Protein AF-A0A4Y9RH31-F1 (afdb_monomer)

pLDDT: mean 70.29, std 10.69, range [41.62, 87.44]

Solvent-accessible surface area (backbone atoms only — not comparable to full-atom values): 8993 Å² total; per-residue (Å²): 132,53,100,60,92,60,85,62,58,68,68,60,25,50,52,32,31,53,49,33,51,53,51,47,54,48,23,63,71,67,31,68,65,70,64,41,74,43,93,61,40,45,60,52,51,55,47,47,32,60,45,48,43,57,54,57,65,60,76,63,92,62,97,68,75,52,69,66,56,43,55,54,49,48,51,42,25,70,74,58,35,45,35,46,22,31,48,39,39,37,50,18,50,50,52,39,35,66,77,57,75,39,67,71,65,46,46,20,50,49,36,35,56,62,13,47,50,36,26,51,41,30,49,53,46,50,57,48,37,75,73,74,52,81,97,48,69,68,60,54,54,52,51,31,40,51,51,27,49,52,52,44,51,50,52,52,50,51,52,52,53,60,62,72,74,111

Secondary structure (DSSP, 8-state):
--S-SSPPPHHHHHHHHHHHHHHHHHHHHHS-TTG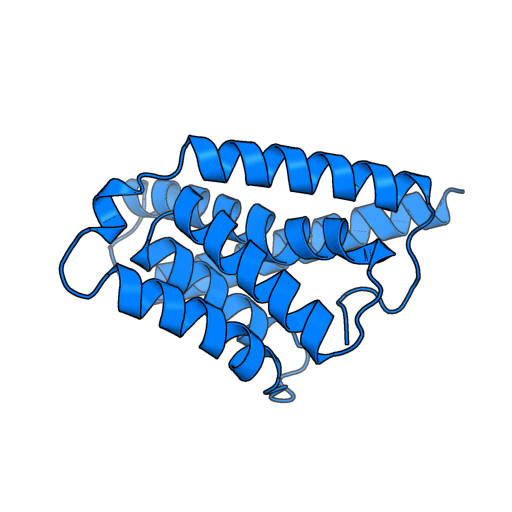GGSTTHHHHHHHHHHHHHHHTT-----SSSHHHHHHHHHHHHHHHHHHHHHHHHHHHHHHHHHHTT--GGGHHHHHIIIIIHHHHHHHHHHHHHHHHS---HHHHHHHHHHHHHHHHHHHHHHHHHHHH--

Mean predicted aligned error: 10.51 Å

Structure (mmCIF, N/CA/C/O backbone):
data_AF-A0A4Y9RH31-F1
#
_entry.id   AF-A0A4Y9RH31-F1
#
loop_
_atom_site.group_PDB
_atom_site.id
_atom_site.type_symbol
_atom_site.label_atom_id
_atom_site.label_alt_id
_atom_site.label_comp_id
_atom_site.label_asym_id
_atom_site.label_entity_id
_atom_site.label_seq_id
_atom_site.pdbx_PDB_ins_code
_atom_site.Cartn_x
_atom_site.Cartn_y
_atom_site.Cartn_z
_atom_site.occupancy
_atom_site.B_iso_or_equiv
_atom_site.auth_seq_id
_atom_site.auth_comp_id
_atom_site.auth_asym_id
_atom_site.auth_atom_id
_atom_site.pdbx_PDB_model_num
ATOM 1 N N . MET A 1 1 ? 16.217 1.993 -4.367 1.00 41.62 1 MET A N 1
ATOM 2 C CA . MET A 1 1 ? 16.175 0.515 -4.376 1.00 41.62 1 MET A CA 1
ATOM 3 C C . MET A 1 1 ? 14.713 0.084 -4.448 1.00 41.62 1 MET A C 1
ATOM 5 O O . MET A 1 1 ? 14.068 -0.039 -3.417 1.00 41.62 1 MET A O 1
ATOM 9 N N . GLY A 1 2 ? 14.145 -0.010 -5.656 1.00 47.25 2 GLY A N 1
ATOM 10 C CA . GLY A 1 2 ? 12.829 -0.629 -5.857 1.00 47.25 2 GLY A CA 1
ATOM 11 C C . GLY A 1 2 ? 12.998 -2.145 -5.889 1.00 47.25 2 GLY A C 1
ATOM 12 O O . GLY A 1 2 ? 14.041 -2.617 -6.333 1.00 47.25 2 GLY A O 1
ATOM 13 N N . ILE A 1 3 ? 12.004 -2.899 -5.420 1.00 50.31 3 ILE A N 1
ATOM 14 C CA . ILE A 1 3 ? 12.064 -4.369 -5.274 1.00 50.31 3 ILE A CA 1
ATOM 15 C C . ILE A 1 3 ? 12.457 -5.068 -6.597 1.00 50.31 3 ILE A C 1
ATOM 17 O O . ILE A 1 3 ? 13.043 -6.147 -6.583 1.00 50.31 3 ILE A O 1
ATOM 21 N N . PHE A 1 4 ? 12.237 -4.408 -7.740 1.00 48.28 4 PHE A N 1
ATOM 22 C CA . PHE A 1 4 ? 12.773 -4.795 -9.042 1.00 48.28 4 PHE A CA 1
ATOM 23 C C . PHE A 1 4 ? 13.846 -3.805 -9.517 1.00 48.28 4 PHE A C 1
ATOM 25 O O . PHE A 1 4 ? 13.539 -2.657 -9.840 1.00 48.28 4 PHE A O 1
ATOM 32 N N . ALA A 1 5 ? 15.094 -4.271 -9.608 1.00 50.28 5 ALA A N 1
ATOM 33 C CA . ALA A 1 5 ? 16.187 -3.576 -10.299 1.00 50.28 5 ALA A CA 1
ATOM 34 C C . ALA A 1 5 ? 16.119 -3.724 -11.837 1.00 50.28 5 ALA A C 1
ATOM 36 O O . ALA A 1 5 ? 16.934 -3.146 -12.547 1.00 50.28 5 ALA A O 1
ATOM 37 N N . TYR A 1 6 ? 15.152 -4.499 -12.340 1.00 52.16 6 TYR A N 1
ATOM 38 C CA . TYR A 1 6 ? 14.885 -4.708 -13.760 1.00 52.16 6 TYR A CA 1
ATOM 39 C C . TYR A 1 6 ? 13.617 -3.958 -14.179 1.00 52.16 6 TYR A C 1
ATOM 41 O O . TYR A 1 6 ? 12.603 -3.991 -13.474 1.00 52.16 6 TYR A O 1
ATOM 49 N N . GLU A 1 7 ? 13.667 -3.287 -15.328 1.00 57.38 7 GLU A N 1
ATOM 50 C CA . GLU A 1 7 ? 12.481 -2.719 -15.965 1.00 57.38 7 GLU A CA 1
ATOM 51 C C . GLU A 1 7 ? 11.563 -3.866 -16.395 1.00 57.38 7 GLU A C 1
ATOM 53 O O . GLU A 1 7 ? 11.956 -4.736 -17.174 1.00 57.38 7 GLU A O 1
ATOM 58 N N . LEU A 1 8 ? 10.351 -3.908 -15.836 1.00 60.97 8 LEU A N 1
ATOM 59 C CA . LEU A 1 8 ? 9.357 -4.889 -16.251 1.00 60.97 8 LEU A CA 1
ATOM 60 C C . LEU A 1 8 ? 9.007 -4.665 -17.729 1.00 60.97 8 LEU A C 1
ATOM 62 O O . LEU A 1 8 ? 8.908 -3.515 -18.170 1.00 60.97 8 LEU A O 1
ATOM 66 N N . PRO A 1 9 ? 8.759 -5.736 -18.500 1.00 67.00 9 PRO A N 1
ATOM 67 C CA . PRO A 1 9 ? 8.328 -5.587 -19.877 1.00 67.00 9 PRO A CA 1
ATOM 68 C C . PRO A 1 9 ? 7.006 -4.808 -19.930 1.00 67.00 9 PRO A C 1
ATOM 70 O O . PRO A 1 9 ? 6.136 -4.954 -19.067 1.00 67.00 9 PRO A O 1
ATOM 73 N N . ILE A 1 10 ? 6.849 -3.962 -20.952 1.00 66.19 10 ILE A N 1
ATOM 74 C CA . ILE A 1 10 ? 5.845 -2.883 -20.970 1.00 66.19 10 ILE A CA 1
ATOM 75 C C . ILE A 1 10 ? 4.400 -3.377 -20.778 1.00 66.19 10 ILE A C 1
ATOM 77 O O . ILE A 1 10 ? 3.573 -2.691 -20.184 1.00 66.19 10 ILE A O 1
ATOM 81 N N . HIS A 1 11 ? 4.100 -4.600 -21.219 1.00 69.56 11 HIS A N 1
ATOM 82 C CA . HIS A 1 11 ? 2.793 -5.235 -21.049 1.00 69.56 11 HIS A CA 1
ATOM 83 C C . HIS A 1 11 ? 2.518 -5.629 -19.589 1.00 69.56 11 HIS A C 1
ATOM 85 O O . HIS A 1 11 ? 1.402 -5.449 -19.102 1.00 69.56 11 HIS A O 1
ATOM 91 N N . ALA A 1 12 ? 3.531 -6.116 -18.867 1.00 67.56 12 ALA A N 1
ATOM 92 C CA . ALA A 1 12 ? 3.424 -6.464 -17.454 1.00 67.56 12 ALA A CA 1
ATOM 93 C C . ALA A 1 12 ? 3.349 -5.203 -16.581 1.00 67.56 12 ALA A C 1
ATOM 95 O O . ALA A 1 12 ? 2.568 -5.153 -15.628 1.00 67.56 12 ALA A O 1
ATOM 96 N N . ALA A 1 13 ? 4.097 -4.159 -16.945 1.00 68.62 13 ALA A N 1
ATOM 97 C CA . ALA A 1 13 ? 4.005 -2.844 -16.316 1.00 68.62 13 ALA A CA 1
ATOM 98 C C . ALA A 1 13 ? 2.608 -2.218 -16.484 1.00 68.62 13 ALA A C 1
ATOM 100 O O . ALA A 1 13 ? 2.003 -1.777 -15.508 1.00 68.62 13 ALA A O 1
ATOM 101 N N . LEU A 1 14 ? 2.041 -2.249 -17.697 1.00 73.69 14 LEU A N 1
ATOM 102 C CA . LEU A 1 14 ? 0.686 -1.747 -17.952 1.00 73.69 14 LEU A CA 1
ATOM 103 C C . LEU A 1 14 ? -0.384 -2.575 -17.233 1.00 73.69 14 LEU A C 1
ATOM 105 O O . LEU A 1 14 ? -1.297 -2.002 -16.639 1.00 73.69 14 LEU A O 1
ATOM 109 N N . GLY A 1 15 ? -0.264 -3.906 -17.243 1.00 77.62 15 GLY A N 1
ATOM 110 C CA . GLY A 1 15 ? -1.205 -4.795 -16.561 1.00 77.62 15 GLY A CA 1
ATOM 111 C C . GLY A 1 15 ? -1.214 -4.585 -15.047 1.00 77.62 15 GLY A C 1
ATOM 112 O O . GLY A 1 15 ? -2.276 -4.407 -14.449 1.00 77.62 15 GLY A O 1
ATOM 113 N N . THR A 1 16 ? -0.032 -4.535 -14.424 1.00 74.81 16 THR A N 1
ATOM 114 C CA . THR A 1 16 ? 0.093 -4.265 -12.983 1.00 74.81 16 THR A CA 1
ATOM 115 C C . THR A 1 16 ? -0.307 -2.836 -12.628 1.00 74.81 16 THR A C 1
ATOM 117 O O . THR A 1 16 ? -0.949 -2.639 -11.602 1.00 74.81 16 THR A O 1
ATOM 120 N N . GLY A 1 17 ? -0.009 -1.850 -13.477 1.00 76.69 17 GLY A N 1
ATOM 121 C CA . GLY A 1 17 ? -0.438 -0.462 -13.301 1.00 76.69 17 GLY A CA 1
ATOM 122 C C . GLY A 1 17 ? -1.957 -0.305 -13.328 1.00 76.69 17 GLY A C 1
ATOM 123 O O . GLY A 1 17 ? -2.528 0.277 -12.408 1.00 76.69 17 GLY A O 1
ATOM 124 N N . LEU A 1 18 ? -2.633 -0.880 -14.329 1.00 80.75 18 LEU A N 1
ATOM 125 C CA . LEU A 1 18 ? -4.097 -0.867 -14.421 1.00 80.75 18 LEU A CA 1
ATOM 126 C C . LEU A 1 18 ? -4.748 -1.565 -13.226 1.00 80.75 18 LEU A 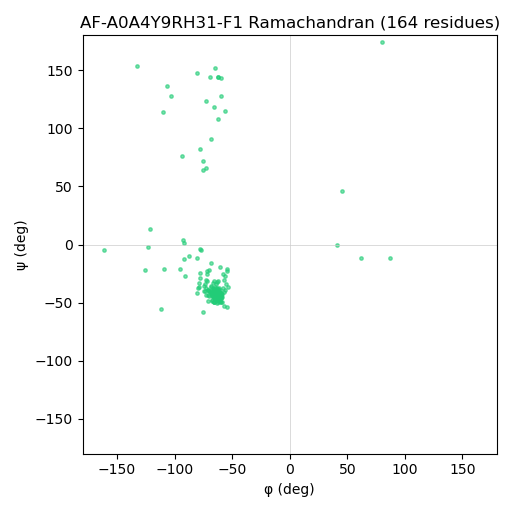C 1
ATOM 128 O O . LEU A 1 18 ? -5.685 -1.021 -12.641 1.00 80.75 18 LEU A O 1
ATOM 132 N N . LEU A 1 19 ? -4.234 -2.733 -12.828 1.00 81.38 19 LEU A N 1
ATOM 133 C CA . LEU A 1 19 ? -4.710 -3.445 -11.642 1.00 81.38 19 LEU A CA 1
ATOM 134 C C . LEU A 1 19 ? -4.495 -2.630 -10.364 1.00 81.38 19 LEU A C 1
ATOM 136 O O . LEU A 1 19 ? -5.423 -2.497 -9.570 1.00 81.38 19 LEU A O 1
ATOM 140 N N . ALA A 1 20 ? -3.310 -2.047 -10.179 1.00 79.06 20 ALA A N 1
ATOM 141 C CA . ALA A 1 20 ? -2.997 -1.218 -9.021 1.00 79.06 20 ALA A CA 1
ATOM 142 C C . ALA A 1 20 ? -3.930 -0.007 -8.933 1.00 79.06 20 ALA A C 1
ATOM 144 O O . ALA A 1 20 ? -4.494 0.246 -7.872 1.00 79.06 20 ALA A O 1
ATOM 145 N N . VAL A 1 21 ? -4.151 0.702 -10.045 1.00 81.19 21 VAL A N 1
ATOM 146 C CA . VAL A 1 21 ? -5.069 1.848 -10.101 1.00 81.19 21 VAL A CA 1
ATOM 147 C C . VAL A 1 21 ? -6.502 1.406 -9.828 1.00 81.19 21 VAL A C 1
ATOM 149 O O . VAL A 1 21 ? -7.189 2.040 -9.035 1.00 81.19 21 VAL A O 1
ATOM 152 N N . MET A 1 22 ? -6.962 0.307 -10.428 1.00 84.94 22 MET A N 1
ATOM 153 C CA . MET A 1 22 ? -8.316 -0.201 -10.207 1.00 84.94 22 MET A CA 1
ATOM 154 C C . MET A 1 22 ? -8.550 -0.569 -8.736 1.00 84.94 22 MET A C 1
ATOM 156 O O . MET A 1 22 ? -9.590 -0.222 -8.171 1.00 84.94 22 MET A O 1
ATOM 160 N N . LEU A 1 23 ? -7.579 -1.230 -8.102 1.00 81.31 23 LEU A N 1
ATOM 161 C CA . LEU A 1 23 ? -7.646 -1.619 -6.695 1.00 81.31 23 LEU A CA 1
ATOM 162 C C . LEU A 1 23 ? -7.515 -0.417 -5.760 1.00 81.31 23 LEU A C 1
ATOM 164 O O . LEU A 1 23 ? -8.274 -0.331 -4.801 1.00 81.31 23 LEU A O 1
ATOM 168 N N . LEU A 1 24 ? -6.652 0.551 -6.073 1.00 79.94 24 LEU A N 1
ATOM 169 C CA . LEU A 1 24 ? -6.571 1.813 -5.338 1.00 79.94 24 LEU A CA 1
ATOM 170 C C . LEU A 1 24 ? -7.873 2.600 -5.429 1.00 79.94 24 LEU A C 1
ATOM 172 O O . LEU A 1 24 ? -8.376 3.046 -4.408 1.00 79.94 24 LEU A O 1
ATOM 176 N N . VAL A 1 25 ? -8.451 2.755 -6.622 1.00 83.75 25 VAL A N 1
ATOM 177 C CA . VAL A 1 25 ? -9.725 3.469 -6.812 1.00 83.75 25 VAL A CA 1
ATOM 178 C C . VAL A 1 25 ? -10.847 2.767 -6.057 1.00 83.75 25 VAL A C 1
ATOM 180 O O . VAL A 1 25 ? -11.683 3.425 -5.436 1.00 83.75 25 VAL A O 1
ATOM 183 N N . ARG A 1 26 ? -10.868 1.431 -6.078 1.00 84.81 26 ARG A N 1
ATOM 184 C CA . ARG A 1 26 ? -11.816 0.651 -5.286 1.00 84.81 26 ARG A CA 1
ATOM 185 C C . ARG A 1 26 ? -11.614 0.896 -3.791 1.00 84.81 26 ARG A C 1
ATOM 187 O O . ARG A 1 26 ? -12.602 1.175 -3.117 1.00 84.81 26 ARG A O 1
ATOM 194 N N . ALA A 1 27 ? -10.374 0.867 -3.311 1.00 79.56 27 ALA A N 1
ATOM 195 C CA . ALA A 1 27 ? -10.060 1.105 -1.910 1.00 79.56 27 ALA A CA 1
ATOM 196 C C . ALA A 1 27 ? -10.404 2.528 -1.469 1.00 79.56 27 ALA A C 1
ATOM 198 O O . ALA A 1 27 ? -11.048 2.722 -0.448 1.00 79.56 27 ALA A O 1
ATOM 199 N N . LEU A 1 28 ? -10.114 3.531 -2.299 1.00 81.50 28 LEU A N 1
ATOM 200 C CA . LEU A 1 28 ? -10.531 4.917 -2.088 1.00 81.50 28 LEU A CA 1
ATOM 201 C C . LEU A 1 28 ? -12.055 5.059 -1.970 1.00 81.50 28 LEU A C 1
ATOM 203 O O . LEU A 1 28 ? -12.531 5.872 -1.183 1.00 81.50 28 LEU A O 1
ATOM 207 N N . ARG A 1 29 ? -12.832 4.286 -2.738 1.00 81.75 29 ARG A N 1
ATOM 208 C CA . ARG A 1 29 ? -14.303 4.322 -2.685 1.00 81.75 29 ARG A CA 1
ATOM 209 C C . ARG A 1 29 ? -14.890 3.553 -1.504 1.00 81.75 29 ARG A C 1
ATOM 211 O O . ARG A 1 29 ? -15.948 3.936 -1.021 1.00 81.75 29 ARG A O 1
ATOM 218 N N . GLN A 1 30 ? -14.252 2.460 -1.093 1.00 81.38 30 GLN A N 1
ATOM 219 C CA . GLN A 1 30 ? -14.726 1.584 -0.014 1.00 81.38 30 GLN A CA 1
ATOM 220 C C . GLN A 1 30 ? -14.158 1.977 1.355 1.00 81.38 30 GLN A C 1
ATOM 222 O O . GLN A 1 30 ? -14.662 1.515 2.375 1.00 81.38 30 GLN A O 1
ATOM 227 N N . ALA A 1 31 ? -13.150 2.850 1.384 1.00 78.12 31 ALA A N 1
ATOM 228 C CA . ALA A 1 31 ? -12.525 3.322 2.604 1.00 78.12 31 ALA A CA 1
ATOM 229 C C . ALA A 1 31 ? -13.541 4.025 3.521 1.00 78.12 31 ALA A C 1
ATOM 231 O O . ALA A 1 31 ? -14.220 4.967 3.092 1.00 78.12 31 ALA A O 1
ATOM 232 N N . PRO A 1 32 ? -13.629 3.621 4.801 1.00 80.50 32 PRO A N 1
ATOM 233 C CA . PRO A 1 32 ? -14.459 4.292 5.788 1.00 80.50 32 PRO A CA 1
ATOM 234 C C . PRO A 1 32 ? -13.794 5.605 6.227 1.00 80.50 32 PRO A C 1
ATOM 236 O O . PRO A 1 32 ? -13.325 5.741 7.351 1.00 80.50 32 PRO A O 1
ATOM 239 N N . TRP A 1 33 ? -13.774 6.615 5.349 1.00 80.31 33 TRP A N 1
ATOM 240 C CA . TRP A 1 33 ? -13.191 7.942 5.624 1.00 80.31 33 TRP A CA 1
ATOM 241 C C . TRP A 1 33 ? -13.752 8.609 6.888 1.00 80.31 33 TRP A C 1
ATOM 243 O O . TRP A 1 33 ? -13.116 9.484 7.467 1.00 80.31 33 TRP A O 1
ATOM 253 N N . GLN A 1 34 ? -14.933 8.180 7.334 1.00 78.75 34 GLN A N 1
ATOM 254 C CA . GLN A 1 34 ? -15.547 8.623 8.582 1.00 78.75 34 GLN A CA 1
ATOM 255 C C . GLN A 1 34 ? -14.707 8.260 9.817 1.00 78.75 34 GLN A C 1
ATOM 257 O O . GLN A 1 34 ? -14.695 9.027 10.776 1.00 78.75 34 GLN A O 1
ATOM 262 N N . GLU A 1 35 ? -13.957 7.153 9.793 1.00 76.50 35 GLU A N 1
ATOM 263 C CA . GLU A 1 35 ? -13.098 6.733 10.912 1.00 76.50 35 GLU A CA 1
ATOM 264 C C . GLU A 1 35 ? -11.935 7.711 11.148 1.00 76.50 35 GLU A C 1
ATOM 266 O O . GLU A 1 35 ? -11.557 7.964 12.296 1.00 76.50 35 GLU A O 1
ATOM 271 N N . LEU A 1 36 ? -11.437 8.350 10.082 1.00 76.69 36 LEU A N 1
ATOM 272 C CA . LEU A 1 36 ? -10.392 9.381 10.150 1.00 76.69 36 LEU A CA 1
ATOM 273 C C . LEU A 1 36 ? -10.865 10.681 10.815 1.00 76.69 36 LEU A C 1
ATOM 275 O O . LEU A 1 36 ? -10.030 11.485 11.224 1.00 76.69 36 LEU A O 1
ATOM 279 N N . ASN A 1 37 ? -12.179 10.882 10.949 1.00 79.56 37 ASN A N 1
ATOM 280 C CA . ASN A 1 37 ? -12.759 12.075 11.566 1.00 79.56 37 ASN A CA 1
ATOM 281 C C . ASN A 1 37 ? -12.669 12.056 13.107 1.00 79.56 37 ASN A C 1
ATOM 283 O O . ASN A 1 37 ? -13.032 13.022 13.778 1.00 79.56 37 ASN A O 1
ATOM 287 N N . SER A 1 38 ? -12.183 10.951 13.679 1.00 81.00 38 SER A N 1
ATOM 288 C CA . SER A 1 38 ? -11.883 10.830 15.105 1.00 81.00 38 SER A CA 1
ATOM 289 C C . SER A 1 38 ? -10.680 11.701 15.488 1.00 81.00 38 SER A C 1
ATOM 291 O O . SER A 1 38 ? -9.715 11.825 14.729 1.00 81.00 38 SER A O 1
ATOM 293 N N . ALA A 1 39 ? -10.699 12.280 16.692 1.00 78.88 39 ALA A N 1
ATOM 294 C CA . ALA A 1 39 ? -9.627 13.152 17.172 1.00 78.88 39 ALA A CA 1
ATOM 295 C C . ALA A 1 39 ? -8.257 12.441 17.126 1.00 78.88 39 ALA A C 1
ATOM 297 O O . ALA A 1 39 ? -8.030 11.457 17.824 1.00 78.88 39 ALA A O 1
ATOM 298 N N . GLY A 1 40 ? -7.348 12.945 16.286 1.00 78.31 40 GLY A N 1
ATOM 299 C CA . GLY A 1 40 ? -5.981 12.433 16.134 1.00 78.31 40 GLY A CA 1
ATOM 300 C C . GLY A 1 40 ? -5.798 11.286 15.130 1.00 78.31 40 GLY A C 1
ATOM 301 O O . GLY A 1 40 ? -4.658 11.022 14.751 1.00 78.31 40 GLY A O 1
ATOM 302 N N . ALA A 1 41 ? -6.872 10.657 14.635 1.00 82.19 41 ALA A N 1
ATOM 303 C CA . ALA A 1 41 ? -6.776 9.557 13.667 1.00 82.19 41 ALA A CA 1
ATOM 304 C C . ALA A 1 41 ? -6.199 10.026 12.321 1.00 82.19 41 ALA A C 1
ATOM 306 O O . ALA A 1 41 ? -5.267 9.415 11.803 1.00 82.19 41 ALA A O 1
ATOM 307 N N . PHE A 1 42 ? -6.678 11.159 11.799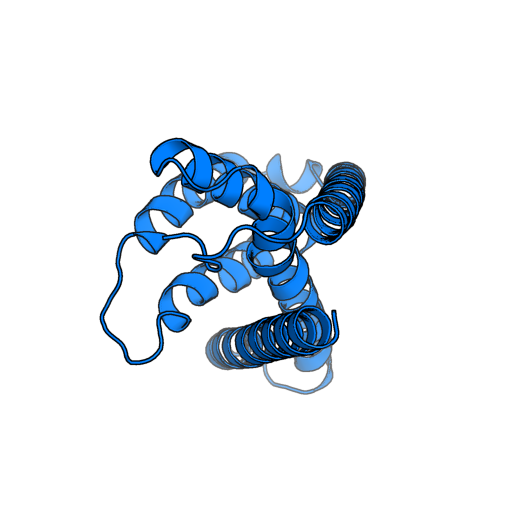 1.00 84.25 42 PHE A N 1
ATOM 308 C CA . PHE A 1 42 ? -6.133 11.763 10.580 1.00 84.25 42 PHE A CA 1
ATOM 309 C C . PHE A 1 42 ? -4.648 12.129 10.714 1.00 84.25 42 PHE A C 1
ATOM 311 O O . PHE A 1 42 ? -3.844 11.815 9.838 1.00 84.25 42 PHE A O 1
ATOM 318 N N . SER A 1 43 ? -4.260 12.740 11.837 1.00 86.06 43 SER A N 1
ATOM 319 C CA . SER A 1 43 ? -2.861 13.096 12.094 1.00 86.06 43 SER A CA 1
ATOM 320 C C . SER A 1 43 ? -1.967 11.862 12.186 1.00 86.06 43 SER A C 1
ATOM 322 O O . SER A 1 43 ? -0.872 11.870 11.633 1.00 86.06 43 SER A O 1
ATOM 324 N N . ALA A 1 44 ? -2.432 10.790 12.835 1.00 85.94 44 ALA A N 1
ATOM 325 C CA . ALA A 1 44 ? -1.706 9.525 12.910 1.00 85.94 44 ALA A CA 1
ATOM 326 C C . ALA A 1 44 ? -1.573 8.851 11.533 1.00 85.94 44 ALA A C 1
ATOM 328 O O . ALA A 1 44 ? -0.507 8.328 11.212 1.00 85.94 44 ALA A O 1
ATOM 329 N N . TRP A 1 45 ? -2.618 8.911 10.702 1.00 86.19 45 TRP A N 1
ATOM 330 C CA . TRP A 1 45 ? -2.600 8.385 9.336 1.00 86.19 45 TRP A CA 1
ATOM 331 C C . TRP A 1 45 ? -1.567 9.123 8.477 1.00 86.19 45 TRP A C 1
ATOM 333 O O . TRP A 1 45 ? -0.675 8.496 7.908 1.00 86.19 45 TRP A O 1
ATOM 343 N N . CYS A 1 46 ? -1.599 10.459 8.478 1.00 86.12 46 CYS A N 1
ATOM 344 C CA . CYS A 1 46 ? -0.600 11.292 7.803 1.00 86.12 46 CYS A CA 1
ATOM 345 C C . CYS A 1 46 ? 0.818 11.058 8.343 1.00 86.12 46 CYS A C 1
ATOM 347 O O . CYS A 1 46 ? 1.769 10.968 7.569 1.00 86.12 46 CYS A O 1
ATOM 349 N N . PHE A 1 47 ? 0.968 10.926 9.664 1.00 87.44 47 PHE A N 1
ATOM 350 C CA . PHE A 1 47 ? 2.256 10.650 10.295 1.00 87.44 47 PHE A CA 1
ATOM 351 C C . PHE A 1 47 ? 2.848 9.334 9.795 1.00 87.44 47 PHE A C 1
ATOM 353 O O . PHE A 1 47 ? 3.997 9.312 9.362 1.00 87.44 47 PHE A O 1
ATOM 360 N N . LEU A 1 48 ? 2.068 8.251 9.787 1.00 84.75 48 LEU A N 1
ATOM 361 C CA . LEU A 1 48 ? 2.543 6.975 9.267 1.00 84.75 48 LEU A CA 1
ATOM 362 C C . LEU A 1 48 ? 2.860 7.053 7.771 1.00 84.75 48 LEU A C 1
ATOM 364 O O . LEU A 1 48 ? 3.872 6.487 7.369 1.00 84.75 48 LEU A O 1
ATOM 368 N N . ILE A 1 49 ? 2.075 7.782 6.966 1.00 85.81 49 ILE A N 1
ATOM 369 C CA . ILE A 1 49 ? 2.359 7.950 5.530 1.00 85.81 49 ILE A CA 1
ATOM 370 C C . ILE A 1 49 ? 3.754 8.533 5.294 1.00 85.81 49 ILE A C 1
ATOM 372 O O . ILE A 1 49 ? 4.440 8.112 4.365 1.00 85.81 49 ILE A O 1
ATOM 376 N N . ILE A 1 50 ? 4.162 9.485 6.137 1.00 85.69 50 ILE A N 1
ATOM 377 C CA . ILE A 1 50 ? 5.451 10.182 6.056 1.00 85.69 50 ILE A CA 1
ATOM 378 C C . ILE A 1 50 ? 6.578 9.343 6.667 1.00 85.69 50 ILE A C 1
ATOM 380 O O . ILE A 1 50 ? 7.678 9.278 6.119 1.00 85.69 50 ILE A O 1
ATOM 384 N N . VAL A 1 51 ? 6.322 8.699 7.805 1.00 83.94 51 VAL A N 1
ATOM 385 C CA . VAL A 1 51 ? 7.334 7.943 8.552 1.00 83.94 51 VAL A CA 1
ATOM 386 C C . VAL A 1 51 ? 7.670 6.619 7.878 1.00 83.94 51 VAL A C 1
ATOM 388 O O . VAL A 1 51 ? 8.833 6.232 7.887 1.00 83.94 51 VAL A O 1
ATOM 391 N N . LEU A 1 52 ? 6.703 5.940 7.257 1.00 80.56 52 LEU A N 1
ATOM 392 C CA . LEU A 1 52 ? 6.918 4.658 6.576 1.00 80.56 52 LEU A CA 1
ATOM 393 C C . LEU A 1 52 ? 8.041 4.715 5.524 1.00 80.56 52 LEU A C 1
ATOM 395 O O . LEU A 1 52 ? 8.985 3.942 5.666 1.00 80.56 52 LEU A O 1
ATOM 399 N N . PRO A 1 53 ? 8.033 5.645 4.546 1.00 76.50 53 PRO A N 1
ATOM 400 C CA . PRO A 1 53 ? 9.129 5.808 3.588 1.00 76.50 53 PRO A CA 1
ATOM 401 C C . PRO A 1 53 ? 10.495 6.039 4.244 1.00 76.50 53 PRO A C 1
ATOM 403 O O . PRO A 1 53 ? 11.514 5.577 3.738 1.00 76.50 53 PRO A O 1
ATOM 406 N N . ILE A 1 54 ? 10.526 6.739 5.383 1.00 78.38 54 ILE A N 1
ATOM 407 C CA . ILE A 1 54 ? 11.758 7.006 6.136 1.00 78.38 54 ILE A CA 1
ATOM 408 C C . ILE A 1 54 ? 12.240 5.733 6.835 1.00 78.38 54 ILE A C 1
ATOM 410 O O . ILE A 1 54 ? 13.425 5.421 6.796 1.00 78.38 54 ILE A O 1
ATOM 414 N N . VAL A 1 55 ? 11.334 4.977 7.455 1.00 76.75 55 VAL A N 1
ATOM 415 C CA . VAL A 1 55 ? 11.646 3.695 8.101 1.00 76.75 55 VAL A CA 1
ATOM 416 C C . VAL A 1 55 ? 12.117 2.674 7.069 1.00 76.75 55 VAL A C 1
ATOM 418 O O . VAL A 1 55 ? 13.089 1.970 7.315 1.00 76.75 55 VAL A O 1
ATOM 421 N N . TRP A 1 56 ? 11.502 2.651 5.886 1.00 73.69 56 TRP A N 1
ATOM 422 C CA . TRP A 1 56 ? 11.913 1.825 4.750 1.00 73.69 56 TRP A CA 1
ATOM 423 C C . TRP A 1 56 ? 13.327 2.128 4.244 1.00 73.69 56 TRP A C 1
ATOM 425 O O . TRP A 1 56 ? 13.930 1.286 3.586 1.00 73.69 56 TRP A O 1
ATOM 435 N N . ARG A 1 57 ? 13.883 3.298 4.575 1.00 70.19 57 ARG A N 1
ATOM 436 C CA . ARG A 1 57 ? 15.276 3.652 4.277 1.00 70.19 57 ARG A CA 1
ATOM 437 C C . ARG A 1 57 ? 16.273 2.997 5.235 1.00 70.19 57 ARG A C 1
ATOM 439 O O . ARG A 1 57 ? 17.444 2.857 4.885 1.00 70.19 57 ARG A O 1
ATOM 446 N N . PHE A 1 58 ? 15.851 2.635 6.446 1.00 62.62 58 PHE A N 1
ATOM 447 C CA . PHE A 1 58 ? 16.713 1.944 7.397 1.00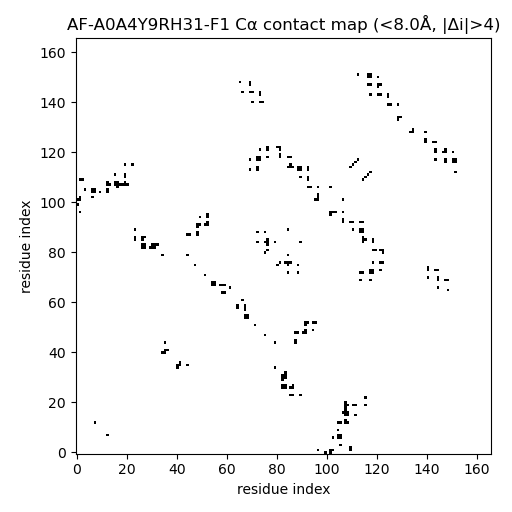 62.62 58 PHE A CA 1
ATOM 448 C C . PHE A 1 58 ? 16.812 0.465 7.014 1.00 62.62 58 PHE A C 1
ATOM 450 O O . PHE A 1 58 ? 16.137 -0.391 7.579 1.00 62.62 58 PHE A O 1
ATOM 457 N N . ASP A 1 59 ? 17.689 0.163 6.057 1.00 53.91 59 ASP A N 1
ATOM 458 C CA . ASP A 1 59 ? 18.160 -1.197 5.810 1.00 53.91 59 ASP A CA 1
ATOM 459 C C . ASP A 1 59 ? 19.019 -1.640 7.001 1.00 53.91 59 ASP A C 1
ATOM 461 O O . ASP A 1 59 ? 20.228 -1.413 7.058 1.00 53.91 59 ASP A O 1
ATOM 465 N N . VAL A 1 60 ? 18.394 -2.269 7.998 1.00 49.19 60 VAL A N 1
ATOM 466 C CA . VAL A 1 60 ? 19.150 -3.108 8.931 1.00 49.19 60 VAL A CA 1
ATOM 467 C C . VAL A 1 60 ? 19.532 -4.364 8.146 1.00 49.19 60 VAL A C 1
ATOM 469 O O . VAL A 1 60 ? 18.628 -5.026 7.631 1.00 49.19 60 VAL A O 1
ATOM 472 N N . PRO A 1 61 ? 20.827 -4.718 8.030 1.00 46.97 61 PRO A N 1
ATOM 473 C CA . PRO A 1 61 ? 21.286 -5.868 7.256 1.00 46.97 61 PRO A CA 1
ATOM 474 C C . PRO A 1 61 ? 20.938 -7.180 7.977 1.00 46.97 61 PRO A C 1
ATOM 476 O O . PRO A 1 61 ? 21.795 -7.927 8.434 1.00 46.97 61 PRO A O 1
ATOM 479 N N . ALA A 1 62 ? 19.649 -7.473 8.104 1.00 46.56 62 ALA A N 1
ATOM 480 C CA . ALA A 1 62 ? 19.127 -8.742 8.569 1.00 46.56 62 ALA A CA 1
ATOM 481 C C . ALA A 1 62 ? 18.854 -9.615 7.344 1.00 46.56 62 ALA A C 1
ATOM 483 O O . ALA A 1 62 ? 17.708 -9.692 6.923 1.00 46.56 62 ALA A O 1
ATOM 484 N N . SER A 1 63 ? 19.916 -10.170 6.743 1.00 48.12 63 SER A N 1
ATOM 485 C CA . SER A 1 63 ? 19.989 -11.310 5.791 1.00 48.12 63 SER A CA 1
ATOM 486 C C . SER A 1 63 ? 18.942 -11.485 4.663 1.00 48.12 63 SER A C 1
ATOM 488 O O . SER A 1 63 ? 19.053 -12.425 3.884 1.00 48.12 63 SER A O 1
ATOM 490 N N . SER A 1 64 ? 17.938 -10.620 4.527 1.00 49.56 64 SER A N 1
ATOM 491 C CA . SER A 1 64 ? 16.759 -10.823 3.683 1.00 49.56 64 SER A CA 1
ATOM 492 C C . SER A 1 64 ? 15.980 -9.545 3.336 1.00 49.56 64 SER A C 1
ATOM 494 O O . SER A 1 64 ? 15.047 -9.662 2.559 1.00 49.56 64 SER A O 1
ATOM 496 N N . GLY A 1 65 ? 16.304 -8.346 3.854 1.00 52.69 65 GLY A N 1
ATOM 497 C CA . GLY A 1 65 ? 15.741 -7.036 3.423 1.00 52.69 65 GLY A CA 1
ATOM 498 C C . GLY A 1 65 ? 14.219 -6.827 3.588 1.00 52.69 65 GLY A C 1
ATOM 499 O O . GLY A 1 65 ? 13.708 -5.716 3.486 1.00 52.69 65 GLY A O 1
ATOM 500 N N . ILE A 1 66 ? 13.477 -7.890 3.883 1.00 55.22 66 ILE A N 1
ATOM 501 C CA . ILE A 1 66 ? 12.017 -7.956 3.819 1.00 55.22 66 ILE A CA 1
ATOM 502 C C . ILE A 1 66 ? 11.378 -7.667 5.194 1.00 55.22 66 ILE A C 1
ATOM 504 O O . ILE A 1 66 ? 10.231 -7.229 5.276 1.00 55.22 66 ILE A O 1
ATOM 508 N N . ALA A 1 67 ? 12.132 -7.821 6.288 1.00 54.88 67 ALA A N 1
ATOM 509 C CA . ALA A 1 67 ? 11.601 -7.767 7.651 1.00 54.88 67 ALA A CA 1
ATOM 510 C C . ALA A 1 67 ? 11.169 -6.362 8.119 1.00 54.88 67 ALA A C 1
ATOM 512 O O . ALA A 1 67 ? 10.107 -6.229 8.721 1.00 54.88 67 ALA A O 1
ATOM 513 N N . LEU A 1 68 ? 11.950 -5.309 7.844 1.00 55.53 68 LEU A N 1
ATOM 514 C CA . LEU A 1 68 ? 11.605 -3.937 8.260 1.00 55.53 68 LEU A CA 1
ATOM 515 C C . LEU A 1 68 ? 10.566 -3.294 7.344 1.00 55.53 68 LEU A C 1
ATOM 517 O O . LEU A 1 68 ? 9.664 -2.606 7.821 1.00 55.53 68 LEU A O 1
ATOM 521 N N . HIS A 1 69 ? 10.648 -3.585 6.045 1.00 62.22 69 HIS A N 1
ATOM 522 C CA . HIS A 1 69 ? 9.674 -3.125 5.061 1.00 62.22 69 HIS A CA 1
ATOM 523 C C . HIS A 1 69 ? 8.265 -3.628 5.388 1.00 62.22 69 HIS A C 1
ATOM 525 O O . HIS A 1 69 ? 7.310 -2.849 5.403 1.00 62.22 69 HIS A O 1
ATOM 531 N N . LEU A 1 70 ? 8.152 -4.918 5.719 1.00 60.75 70 LEU A N 1
ATOM 532 C CA . LEU A 1 70 ? 6.883 -5.551 6.055 1.00 60.75 70 LEU A CA 1
ATOM 533 C C . LEU A 1 70 ? 6.426 -5.309 7.490 1.00 60.75 70 LEU A C 1
ATOM 535 O O . LEU A 1 70 ? 5.283 -5.622 7.768 1.00 60.75 70 LEU A O 1
ATOM 539 N N . LEU A 1 71 ? 7.230 -4.780 8.418 1.00 62.75 71 LEU A N 1
ATOM 540 C CA . LEU A 1 71 ? 6.747 -4.574 9.794 1.00 62.75 71 LEU A CA 1
ATOM 541 C C . LEU A 1 71 ? 5.740 -3.414 9.885 1.00 62.75 71 LEU A C 1
ATOM 543 O O . LEU A 1 71 ? 4.820 -3.434 10.702 1.00 62.75 71 LEU A O 1
ATOM 547 N N . GLY A 1 72 ? 5.901 -2.410 9.018 1.00 66.25 72 GLY A N 1
ATOM 548 C CA . GLY A 1 72 ? 5.052 -1.221 8.992 1.00 66.25 72 GLY A CA 1
ATOM 549 C C . GLY A 1 72 ? 3.685 -1.430 8.327 1.00 66.25 72 GLY A C 1
ATOM 550 O O . GLY A 1 72 ? 2.713 -0.790 8.723 1.00 66.25 72 GLY A O 1
ATOM 551 N N . MET A 1 73 ? 3.577 -2.351 7.362 1.00 72.38 73 MET A N 1
ATOM 552 C CA . MET A 1 73 ? 2.343 -2.560 6.584 1.00 72.38 73 MET A CA 1
ATOM 553 C C . MET A 1 73 ? 1.210 -3.209 7.418 1.00 72.38 73 MET A C 1
ATOM 555 O O . MET A 1 73 ? 0.119 -2.644 7.467 1.00 72.38 73 MET A O 1
ATOM 559 N N . PRO A 1 74 ? 1.438 -4.310 8.166 1.00 68.75 74 PRO A N 1
ATOM 560 C CA . PRO A 1 74 ? 0.488 -4.911 9.101 1.00 68.75 74 PRO A CA 1
ATOM 561 C C . PRO A 1 74 ? 0.016 -3.949 10.179 1.00 68.75 74 PRO A C 1
ATOM 563 O O . PRO A 1 74 ? -1.160 -3.960 10.529 1.00 68.75 74 PRO A O 1
ATOM 566 N N . LEU A 1 75 ? 0.931 -3.136 10.719 1.00 73.62 75 LEU A N 1
ATOM 567 C CA . LEU A 1 75 ? 0.619 -2.159 11.757 1.00 73.62 75 LEU A CA 1
ATOM 568 C C . LEU A 1 75 ? -0.377 -1.125 11.225 1.00 73.62 75 LEU A C 1
ATOM 570 O O . LEU A 1 75 ? -1.378 -0.841 11.876 1.00 73.62 75 LEU A O 1
ATOM 574 N N . PHE A 1 76 ? -0.138 -0.619 10.016 1.00 76.56 76 PHE A N 1
ATOM 575 C CA . PHE A 1 76 ? -1.025 0.342 9.370 1.00 76.56 76 PHE A CA 1
ATOM 576 C C . PHE A 1 76 ? -2.423 -0.252 9.128 1.00 76.56 76 PHE A C 1
ATOM 578 O O . PHE A 1 76 ? -3.427 0.392 9.431 1.00 76.56 76 PHE A O 1
ATOM 585 N N . VAL A 1 77 ? -2.496 -1.510 8.672 1.00 78.12 77 VAL A N 1
ATOM 586 C CA . VAL A 1 77 ? -3.766 -2.242 8.489 1.00 78.12 77 VAL A CA 1
ATOM 587 C C . VAL A 1 77 ? -4.474 -2.495 9.819 1.00 78.12 77 VAL A C 1
ATOM 589 O O . VAL A 1 77 ? -5.695 -2.430 9.883 1.00 78.12 77 VAL A O 1
ATOM 592 N N . LEU A 1 78 ? -3.739 -2.763 10.900 1.00 73.31 78 LEU A N 1
ATOM 593 C CA . LEU A 1 78 ? -4.324 -2.942 12.233 1.00 73.31 78 LEU A CA 1
ATOM 594 C C . LEU A 1 78 ? -4.894 -1.636 12.798 1.00 73.31 78 LEU A C 1
ATOM 596 O O . LEU A 1 78 ? -5.898 -1.677 13.503 1.00 73.31 78 LEU A O 1
ATOM 600 N N . MET A 1 79 ? -4.256 -0.499 12.513 1.00 74.81 79 MET A N 1
ATOM 601 C CA . MET A 1 79 ? -4.671 0.806 13.034 1.00 74.81 79 MET A CA 1
ATOM 602 C C . MET A 1 79 ? -5.853 1.414 12.276 1.00 74.81 79 MET A C 1
ATOM 604 O O . MET A 1 79 ? -6.697 2.045 12.905 1.00 74.81 79 MET A O 1
ATOM 608 N N . PHE A 1 80 ? -5.911 1.240 10.953 1.00 75.94 80 PHE A N 1
ATOM 609 C CA . PHE A 1 80 ? -6.896 1.916 10.096 1.00 75.94 80 PHE A CA 1
ATOM 610 C C . PHE A 1 80 ? -7.768 0.960 9.267 1.00 75.94 80 PHE A C 1
ATOM 612 O O . PHE A 1 80 ? -8.639 1.401 8.526 1.00 75.94 80 PHE A O 1
ATOM 619 N N . GLY A 1 81 ? -7.549 -0.351 9.358 1.00 78.69 81 GLY A N 1
ATOM 620 C CA . GLY A 1 81 ? -8.223 -1.334 8.511 1.00 78.69 81 GLY A CA 1
ATOM 621 C C . GLY A 1 81 ? -7.605 -1.456 7.115 1.00 78.69 81 GLY A C 1
ATOM 622 O O . GLY A 1 81 ? -6.689 -0.726 6.739 1.00 78.69 81 GLY A O 1
ATOM 623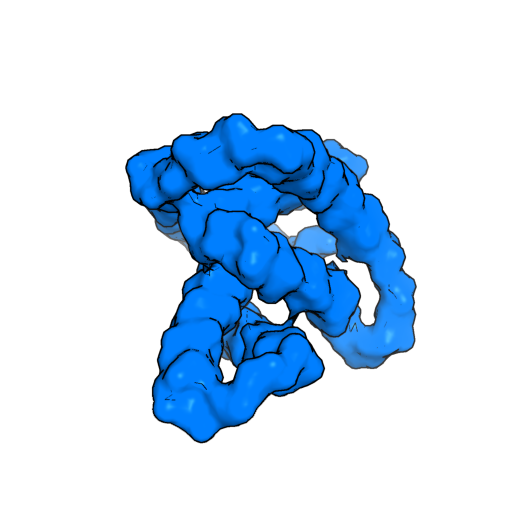 N N . CYS A 1 82 ? -8.100 -2.416 6.330 1.00 79.94 82 CYS A N 1
ATOM 624 C CA . CYS A 1 82 ? -7.519 -2.764 5.029 1.00 79.94 82 CYS A CA 1
ATOM 625 C C . CYS A 1 82 ? -7.636 -1.632 4.002 1.00 79.94 82 CYS A C 1
ATOM 627 O O . CYS A 1 82 ? -6.642 -1.242 3.397 1.00 79.94 82 CYS A O 1
ATOM 629 N N . GLU A 1 83 ? -8.825 -1.054 3.840 1.00 80.50 83 GLU A N 1
ATOM 630 C CA . GLU A 1 83 ? -9.077 -0.072 2.780 1.00 80.50 83 GLU A CA 1
ATOM 631 C C . GLU A 1 83 ? -8.308 1.245 3.000 1.00 80.50 83 GLU A C 1
ATOM 633 O O . GLU A 1 83 ? -7.677 1.758 2.075 1.00 80.50 83 GLU A O 1
ATOM 638 N N . LEU A 1 84 ? -8.272 1.767 4.234 1.00 80.56 84 LEU A N 1
ATOM 639 C CA . LEU A 1 84 ? -7.477 2.960 4.571 1.00 80.56 84 LEU A CA 1
ATOM 640 C C . LEU A 1 84 ? -5.969 2.686 4.593 1.00 80.56 84 LEU A C 1
ATOM 642 O O . LEU A 1 84 ? -5.170 3.605 4.387 1.00 80.56 84 LEU A O 1
ATOM 646 N N . ALA A 1 85 ? -5.564 1.438 4.831 1.00 82.25 85 ALA A N 1
ATOM 647 C CA . ALA A 1 85 ? -4.169 1.048 4.731 1.00 82.25 85 ALA A CA 1
ATOM 648 C C . ALA A 1 85 ? -3.695 0.943 3.291 1.00 82.25 85 ALA A C 1
ATOM 650 O O . ALA A 1 85 ? -2.605 1.416 3.002 1.00 82.25 85 ALA A O 1
ATOM 651 N N . ILE A 1 86 ? -4.502 0.405 2.375 1.00 81.81 86 ILE A N 1
ATOM 652 C CA . ILE A 1 86 ? -4.154 0.354 0.950 1.00 81.81 86 ILE A CA 1
ATOM 653 C C . ILE A 1 86 ? -3.944 1.770 0.405 1.00 81.81 86 ILE A C 1
ATOM 655 O O . ILE A 1 86 ? -2.980 2.012 -0.320 1.00 81.81 86 ILE A O 1
ATOM 659 N N . THR A 1 87 ? -4.803 2.722 0.777 1.00 84.50 87 THR A N 1
ATOM 660 C CA . THR A 1 87 ? -4.671 4.115 0.325 1.00 84.50 87 THR A CA 1
ATOM 661 C C . THR A 1 87 ? -3.468 4.815 0.958 1.00 84.50 87 THR A C 1
ATOM 663 O O . THR A 1 87 ? -2.702 5.461 0.244 1.00 84.50 87 THR A O 1
ATOM 666 N N . GLY A 1 88 ? -3.252 4.645 2.267 1.00 84.06 88 GLY A N 1
ATOM 667 C CA . GLY A 1 88 ? -2.110 5.224 2.979 1.00 84.06 88 GLY A CA 1
ATOM 668 C C . GLY A 1 88 ? -0.770 4.650 2.518 1.00 84.06 88 GLY A C 1
ATOM 669 O O . GLY A 1 88 ? 0.127 5.400 2.139 1.00 84.06 88 GLY A O 1
ATOM 670 N N . LEU A 1 89 ? -0.656 3.320 2.451 1.00 81.31 89 LEU A N 1
ATOM 671 C CA . LEU A 1 89 ? 0.520 2.629 1.915 1.00 81.31 89 LEU A CA 1
ATOM 672 C C . LEU A 1 89 ? 0.749 2.982 0.448 1.00 81.31 89 LEU A C 1
ATOM 674 O O . LEU A 1 89 ? 1.894 3.163 0.046 1.00 81.31 89 LEU A O 1
ATOM 678 N N . GLY A 1 90 ? -0.316 3.141 -0.341 1.00 82.75 90 GLY A N 1
ATOM 679 C CA . GLY A 1 90 ? -0.207 3.607 -1.717 1.00 82.75 90 GLY A CA 1
ATOM 680 C C . GLY A 1 90 ? 0.433 4.990 -1.816 1.00 82.75 90 GLY A C 1
ATOM 681 O O . GLY A 1 90 ? 1.353 5.186 -2.609 1.00 82.75 90 GLY A O 1
ATOM 682 N N . LEU A 1 91 ? 0.018 5.926 -0.956 1.00 84.69 91 LEU A N 1
ATOM 683 C CA . LEU A 1 91 ? 0.643 7.245 -0.854 1.00 84.69 91 LEU A CA 1
ATOM 684 C C . LEU A 1 91 ? 2.103 7.163 -0.390 1.00 84.69 91 LEU A C 1
ATOM 686 O O . LEU A 1 91 ? 2.951 7.863 -0.937 1.00 84.69 91 LEU A O 1
ATOM 690 N N . SER A 1 92 ? 2.416 6.301 0.580 1.00 83.12 92 SER A N 1
ATOM 691 C CA . SER A 1 92 ? 3.793 6.082 1.038 1.00 83.12 92 SER A CA 1
ATOM 692 C C . SER A 1 92 ? 4.685 5.524 -0.066 1.00 83.12 92 SER A C 1
ATOM 694 O O . SER A 1 92 ? 5.805 5.997 -0.231 1.00 83.12 92 SER A O 1
ATOM 696 N N . VAL A 1 93 ? 4.198 4.562 -0.854 1.00 79.31 93 VAL A N 1
ATOM 697 C CA . VAL A 1 93 ? 4.930 4.018 -2.008 1.00 79.31 93 VAL A CA 1
ATOM 698 C C . VAL A 1 93 ? 5.173 5.113 -3.042 1.00 79.31 93 VAL A C 1
ATOM 700 O O . VAL A 1 93 ? 6.304 5.249 -3.498 1.00 79.31 93 VAL A O 1
ATOM 703 N N . LEU A 1 94 ? 4.163 5.938 -3.349 1.00 82.12 94 LEU A N 1
ATOM 704 C CA . LEU A 1 94 ? 4.307 7.091 -4.245 1.00 82.12 94 LEU A CA 1
ATOM 705 C C . LEU A 1 94 ? 5.366 8.082 -3.743 1.00 82.12 94 LEU A C 1
ATOM 707 O O . LEU A 1 94 ? 6.266 8.457 -4.497 1.00 82.12 94 LEU A O 1
ATOM 711 N N . ALA A 1 95 ? 5.288 8.470 -2.468 1.00 81.94 95 ALA A N 1
ATOM 712 C CA . ALA A 1 95 ? 6.242 9.374 -1.835 1.00 81.94 95 ALA A CA 1
ATOM 713 C C . ALA A 1 95 ? 7.663 8.795 -1.852 1.00 81.94 95 ALA A C 1
ATOM 715 O O . ALA A 1 95 ? 8.615 9.510 -2.153 1.00 81.94 95 ALA A O 1
ATOM 716 N N . PHE A 1 96 ? 7.805 7.493 -1.598 1.00 76.56 96 PHE A N 1
ATOM 717 C CA . PHE A 1 96 ? 9.081 6.788 -1.656 1.00 76.56 96 PHE A CA 1
ATOM 718 C C . PHE A 1 96 ? 9.657 6.758 -3.079 1.00 76.56 96 PHE A C 1
ATOM 720 O O . PHE A 1 96 ? 10.835 7.057 -3.260 1.00 76.56 96 PHE A O 1
ATOM 727 N N . THR A 1 97 ? 8.845 6.460 -4.103 1.00 75.31 97 THR A N 1
ATOM 728 C CA . THR A 1 97 ? 9.294 6.520 -5.507 1.00 75.31 97 THR A CA 1
ATOM 729 C C . THR A 1 97 ? 9.716 7.923 -5.922 1.00 75.31 97 THR A C 1
ATOM 731 O O . THR A 1 97 ? 10.715 8.053 -6.624 1.00 75.31 97 THR A O 1
ATOM 734 N N . TRP A 1 98 ? 9.010 8.957 -5.451 1.00 78.56 98 TRP A N 1
ATOM 735 C CA . TRP A 1 98 ? 9.348 10.353 -5.727 1.00 78.56 98 TRP A CA 1
ATOM 736 C C . TRP A 1 98 ? 10.665 10.766 -5.061 1.00 78.56 98 TRP A C 1
ATOM 738 O O . TRP A 1 98 ? 11.500 11.408 -5.688 1.00 78.56 98 TRP A O 1
ATOM 748 N N . LEU A 1 99 ? 10.877 10.397 -3.793 1.00 74.12 99 LEU A N 1
ATOM 749 C CA . LEU A 1 99 ? 12.080 10.774 -3.039 1.00 74.12 99 LEU A CA 1
ATOM 750 C C . LEU A 1 99 ? 13.358 10.079 -3.526 1.00 74.12 99 LEU A C 1
ATOM 752 O O . LEU A 1 99 ? 14.455 10.551 -3.231 1.00 74.12 99 LEU A O 1
ATOM 756 N N . HIS A 1 100 ? 13.228 8.938 -4.203 1.00 67.94 100 HIS A N 1
ATOM 757 C CA . HIS A 1 100 ? 14.351 8.058 -4.520 1.00 67.94 100 HIS A CA 1
ATOM 758 C C . HIS A 1 100 ? 14.559 7.805 -6.016 1.00 67.94 100 HIS A C 1
ATOM 760 O O . HIS A 1 100 ? 15.298 6.876 -6.345 1.00 67.94 100 HIS A O 1
ATOM 766 N N . ASP A 1 101 ? 13.918 8.587 -6.896 1.00 62.69 101 ASP A N 1
ATOM 767 C CA . ASP A 1 101 ? 13.954 8.403 -8.358 1.00 62.69 101 ASP A CA 1
ATOM 768 C C . ASP A 1 101 ? 13.760 6.929 -8.756 1.00 62.69 101 ASP A C 1
ATOM 770 O O . ASP A 1 101 ? 14.503 6.331 -9.538 1.00 62.69 101 ASP A O 1
ATOM 774 N N . GLY A 1 102 ? 12.761 6.293 -8.140 1.00 64.38 102 GLY A N 1
ATOM 775 C CA . GLY A 1 102 ? 12.418 4.914 -8.461 1.00 64.38 102 GLY A CA 1
ATOM 776 C C . GLY A 1 102 ? 11.899 4.797 -9.901 1.00 64.38 102 GLY A C 1
ATOM 777 O O . GLY A 1 102 ? 11.295 5.740 -10.413 1.00 64.38 102 GLY A O 1
ATOM 778 N N . PRO A 1 103 ? 12.061 3.636 -10.564 1.00 67.56 103 PRO A N 1
ATOM 779 C CA . PRO A 1 103 ? 11.513 3.431 -11.898 1.00 67.56 103 PRO A CA 1
ATOM 780 C C . PRO A 1 103 ? 9.983 3.531 -11.858 1.00 67.56 103 PRO A C 1
ATOM 782 O O . PRO A 1 103 ? 9.296 2.628 -11.373 1.00 67.56 103 PRO A O 1
ATOM 785 N N . TRP A 1 104 ? 9.449 4.628 -12.400 1.00 68.75 104 TRP A N 1
ATOM 786 C CA . TRP A 1 104 ? 8.013 4.919 -12.490 1.00 68.75 104 TRP A CA 1
ATOM 787 C C . TRP A 1 104 ? 7.231 3.819 -13.219 1.00 68.75 104 TRP A C 1
ATOM 789 O O . TRP A 1 104 ? 6.066 3.575 -12.915 1.00 68.75 104 TRP A O 1
ATOM 799 N N . MET A 1 105 ? 7.893 3.094 -14.123 1.00 66.25 105 MET A N 1
ATOM 800 C CA . MET A 1 105 ? 7.325 1.947 -14.834 1.00 66.25 105 MET A CA 1
ATOM 801 C C . MET A 1 105 ? 6.946 0.790 -13.890 1.00 66.25 105 MET A C 1
ATOM 803 O O . MET A 1 105 ? 5.958 0.097 -14.114 1.00 66.25 105 MET A O 1
ATOM 807 N N . ASN A 1 106 ? 7.686 0.614 -12.790 1.00 68.50 106 ASN A N 1
ATOM 808 C CA . ASN A 1 106 ? 7.463 -0.455 -11.812 1.00 68.50 106 ASN A CA 1
ATOM 809 C C . ASN A 1 106 ? 6.545 -0.018 -10.658 1.00 68.50 106 ASN A C 1
ATOM 811 O O . ASN A 1 106 ? 6.314 -0.783 -9.722 1.00 68.50 106 ASN A O 1
ATOM 815 N N . LEU A 1 107 ? 6.008 1.203 -10.705 1.00 72.12 107 LEU A N 1
ATOM 816 C CA . LEU A 1 107 ? 5.186 1.777 -9.642 1.00 72.12 107 LEU A CA 1
ATOM 817 C C . LEU A 1 107 ? 3.918 0.948 -9.390 1.00 72.12 107 LEU A C 1
ATOM 819 O O . LEU A 1 107 ? 3.567 0.708 -8.238 1.00 72.12 107 LEU A O 1
ATOM 823 N N . GLY A 1 108 ? 3.284 0.432 -10.450 1.00 71.81 108 GLY A N 1
ATOM 824 C CA . GLY A 1 108 ? 2.131 -0.468 -10.338 1.00 71.81 108 GLY A CA 1
ATOM 825 C C . GLY A 1 108 ? 2.464 -1.779 -9.624 1.00 71.81 108 GLY A C 1
ATOM 826 O O . GLY A 1 108 ? 1.754 -2.193 -8.710 1.00 71.81 108 GLY A O 1
ATOM 827 N N . ALA A 1 109 ? 3.586 -2.404 -9.983 1.00 70.69 109 ALA A N 1
ATOM 828 C CA . ALA A 1 109 ? 4.047 -3.628 -9.335 1.00 70.69 109 ALA A CA 1
ATOM 829 C C . ALA A 1 109 ? 4.421 -3.388 -7.862 1.00 70.69 109 ALA A C 1
ATOM 831 O O . ALA A 1 109 ? 4.013 -4.159 -6.996 1.00 70.69 109 ALA A O 1
ATOM 832 N N . ASN A 1 110 ? 5.121 -2.291 -7.560 1.00 74.56 110 ASN A N 1
ATOM 833 C CA . ASN A 1 110 ? 5.453 -1.915 -6.185 1.00 74.56 110 ASN A CA 1
ATOM 834 C C . ASN A 1 110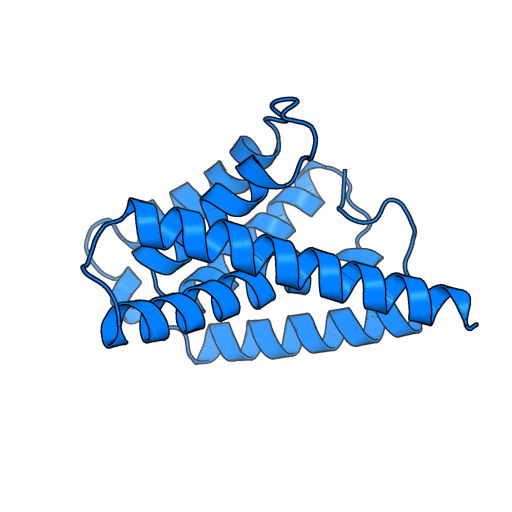 ? 4.188 -1.656 -5.357 1.00 74.56 110 ASN A C 1
ATOM 836 O O . ASN A 1 110 ? 4.082 -2.150 -4.241 1.00 74.56 110 ASN A O 1
ATOM 840 N N . LEU A 1 111 ? 3.187 -0.963 -5.905 1.00 76.88 111 LEU A N 1
ATOM 841 C CA . LEU A 1 111 ? 1.892 -0.769 -5.244 1.00 76.88 111 LEU A CA 1
ATOM 842 C C . LEU A 1 111 ? 1.196 -2.094 -4.922 1.00 76.88 111 LEU A C 1
ATOM 844 O O . LEU A 1 111 ? 0.698 -2.280 -3.812 1.00 76.88 111 LEU A O 1
ATOM 848 N N . LEU A 1 112 ? 1.173 -3.035 -5.866 1.00 74.88 112 LEU A N 1
ATOM 849 C CA . LEU A 1 112 ? 0.568 -4.345 -5.632 1.00 74.88 112 LEU A CA 1
ATOM 850 C C . LEU A 1 112 ? 1.308 -5.120 -4.539 1.00 74.88 112 LEU A C 1
ATOM 852 O O . LEU A 1 112 ? 0.677 -5.630 -3.616 1.00 74.88 112 LEU A O 1
ATOM 856 N N . LEU A 1 113 ? 2.637 -5.174 -4.616 1.00 70.62 113 LEU A N 1
ATOM 857 C CA . LEU A 1 113 ? 3.462 -5.946 -3.689 1.00 70.62 113 LEU A CA 1
ATOM 858 C C . LEU A 1 113 ? 3.562 -5.322 -2.294 1.00 70.62 113 LEU A C 1
ATOM 860 O O . LEU A 1 113 ? 3.715 -6.054 -1.322 1.00 70.62 113 LEU A O 1
ATOM 864 N N . MET A 1 114 ? 3.496 -3.995 -2.185 1.00 70.56 114 MET A N 1
ATOM 865 C CA . MET A 1 114 ? 3.782 -3.268 -0.941 1.00 70.56 114 MET A CA 1
ATOM 866 C C . MET A 1 114 ? 2.542 -2.663 -0.284 1.00 70.56 114 MET A C 1
ATOM 868 O O . MET A 1 114 ? 2.566 -2.395 0.912 1.00 70.56 114 MET A O 1
ATOM 872 N N . ALA A 1 115 ? 1.455 -2.454 -1.028 1.00 76.00 115 ALA A N 1
ATOM 873 C CA . ALA A 1 115 ? 0.201 -1.952 -0.469 1.00 76.00 115 ALA A CA 1
ATOM 874 C C . ALA A 1 115 ? -0.896 -3.021 -0.506 1.00 76.00 115 ALA A C 1
ATOM 876 O O . ALA A 1 115 ? -1.455 -3.354 0.533 1.00 76.00 115 ALA A O 1
ATOM 877 N N . VAL A 1 116 ? -1.190 -3.594 -1.677 1.00 75.69 116 VAL A N 1
ATOM 878 C CA .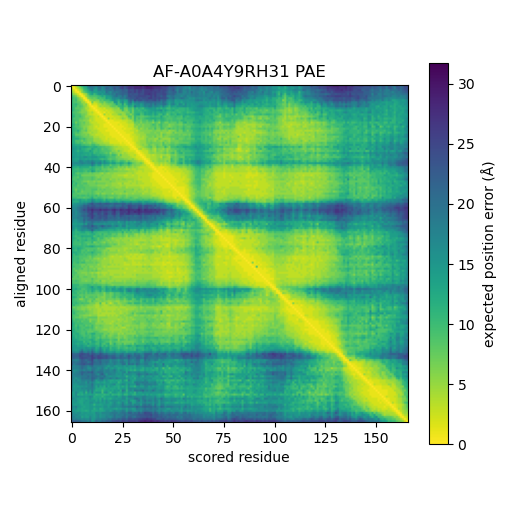 VAL A 1 116 ? -2.383 -4.443 -1.861 1.00 75.69 116 VAL A CA 1
ATOM 879 C C . VAL A 1 116 ? -2.222 -5.834 -1.248 1.00 75.69 116 VAL A C 1
ATOM 881 O O . VAL A 1 116 ? -3.018 -6.227 -0.398 1.00 75.69 116 VAL A O 1
ATOM 884 N N . ILE A 1 117 ? -1.206 -6.589 -1.671 1.00 74.06 117 ILE A N 1
ATOM 885 C CA . ILE A 1 117 ? -0.963 -7.961 -1.205 1.00 74.06 117 ILE A CA 1
ATOM 886 C C . ILE A 1 117 ? -0.808 -8.016 0.321 1.00 74.06 117 ILE A C 1
ATOM 888 O O . ILE A 1 117 ? -1.545 -8.777 0.949 1.00 74.06 117 ILE A O 1
ATOM 892 N N . PRO A 1 118 ? 0.077 -7.220 0.951 1.00 68.75 118 PRO A N 1
ATOM 893 C CA . PRO A 1 118 ? 0.240 -7.259 2.398 1.00 68.75 118 PRO A CA 1
ATOM 894 C C . PRO A 1 118 ? -1.023 -6.809 3.138 1.00 68.75 118 PRO A C 1
ATOM 896 O O . PRO A 1 118 ? -1.328 -7.391 4.173 1.00 68.75 118 PRO A O 1
ATOM 899 N N . ALA A 1 119 ? -1.804 -5.856 2.613 1.00 74.81 119 ALA A N 1
ATOM 900 C CA . ALA A 1 119 ? -3.065 -5.459 3.242 1.00 74.81 119 ALA A CA 1
ATOM 901 C C . ALA A 1 119 ? -4.132 -6.564 3.192 1.00 74.81 119 ALA A C 1
ATOM 903 O O . ALA A 1 119 ? -4.779 -6.843 4.202 1.00 74.81 119 ALA A O 1
ATOM 904 N N . TRP A 1 120 ? -4.273 -7.265 2.066 1.00 74.75 120 TRP A N 1
ATOM 905 C CA . TRP A 1 120 ? -5.186 -8.407 1.967 1.00 74.75 120 TRP A CA 1
ATOM 906 C C . TRP A 1 120 ? -4.723 -9.611 2.781 1.00 74.75 120 TRP A C 1
ATOM 908 O O . TRP A 1 120 ? -5.541 -10.248 3.446 1.00 74.75 120 TRP A O 1
ATOM 918 N N . CYS A 1 121 ? -3.422 -9.913 2.785 1.00 71.06 121 CYS A N 1
ATOM 919 C CA . CYS A 1 121 ? -2.857 -10.930 3.669 1.00 71.06 121 CYS A CA 1
ATOM 920 C C . CYS A 1 121 ? -3.122 -10.577 5.136 1.00 71.06 121 CYS A C 1
ATOM 922 O O . CYS A 1 121 ? -3.535 -11.444 5.907 1.00 71.06 121 CYS A O 1
ATOM 924 N N . ALA A 1 122 ? -2.961 -9.305 5.503 1.00 69.75 122 ALA A N 1
ATOM 925 C CA . ALA A 1 122 ? -3.244 -8.809 6.837 1.00 69.75 122 ALA A CA 1
ATOM 926 C C . ALA A 1 122 ? -4.702 -8.999 7.233 1.00 69.75 122 ALA A C 1
ATOM 928 O O . ALA A 1 122 ? -4.981 -9.534 8.303 1.00 69.75 122 ALA A O 1
ATOM 929 N N . GLU A 1 123 ? -5.631 -8.607 6.370 1.00 73.62 123 GLU A N 1
ATOM 930 C CA . GLU A 1 123 ? -7.057 -8.741 6.629 1.00 73.62 123 GLU A CA 1
ATOM 931 C C . GLU A 1 123 ? -7.492 -10.212 6.705 1.00 73.62 123 GLU A C 1
ATOM 933 O O . GLU A 1 123 ? -8.221 -10.606 7.620 1.00 73.62 123 GLU A O 1
ATOM 938 N N . PHE A 1 124 ? -7.010 -11.051 5.783 1.00 73.00 124 PHE A N 1
ATOM 939 C CA . PHE A 1 124 ? -7.285 -12.486 5.786 1.00 73.00 124 PHE A CA 1
ATOM 940 C C . PHE A 1 124 ? -6.775 -13.140 7.070 1.00 73.00 124 PHE A C 1
ATOM 942 O O . PHE A 1 124 ? -7.502 -13.889 7.725 1.00 73.00 124 PHE A O 1
ATOM 949 N N . MET A 1 125 ? -5.551 -12.799 7.473 1.00 68.06 125 MET A N 1
ATOM 950 C CA . MET A 1 125 ? -4.951 -13.301 8.698 1.00 68.06 125 MET A CA 1
ATOM 951 C C . MET A 1 125 ? -5.684 -12.782 9.933 1.00 68.06 125 MET A C 1
ATOM 953 O O . MET A 1 125 ? -5.905 -13.546 10.867 1.00 68.06 125 MET A O 1
ATOM 957 N N . MET A 1 126 ? -6.146 -11.528 9.933 1.00 66.94 126 MET A N 1
ATOM 958 C CA . MET A 1 126 ? -6.963 -11.014 11.031 1.00 66.94 126 MET A CA 1
ATOM 959 C C . MET A 1 126 ? -8.255 -11.802 11.197 1.00 66.94 126 MET A C 1
ATOM 961 O O . MET A 1 126 ? -8.603 -12.183 12.313 1.00 66.94 126 MET A O 1
ATOM 965 N N . ARG A 1 127 ? -8.941 -12.101 10.091 1.00 72.19 127 ARG A N 1
ATOM 966 C CA . ARG A 1 127 ? -10.162 -12.915 10.103 1.00 72.19 127 ARG A CA 1
ATOM 967 C C . ARG A 1 127 ? -9.881 -14.357 10.529 1.00 72.19 127 ARG A C 1
ATOM 969 O O . ARG A 1 127 ? -10.677 -14.935 11.265 1.00 72.19 127 ARG A O 1
ATOM 976 N N . ALA A 1 128 ? -8.753 -14.927 10.107 1.00 69.25 128 ALA A N 1
ATOM 977 C CA . ALA A 1 128 ? -8.337 -16.273 10.489 1.00 69.25 128 ALA A CA 1
ATOM 978 C C . ALA A 1 128 ? -7.981 -16.360 11.983 1.00 69.25 128 ALA A C 1
ATOM 980 O O . ALA A 1 128 ? -8.496 -17.222 12.690 1.00 69.25 128 ALA A O 1
ATOM 981 N N . ILE A 1 129 ? -7.169 -15.436 12.501 1.00 65.25 129 ILE A N 1
ATOM 982 C CA . ILE A 1 129 ? -6.772 -15.413 13.914 1.00 65.25 129 ILE A CA 1
ATOM 983 C C . ILE A 1 129 ? -7.981 -15.123 14.805 1.00 65.25 129 ILE A C 1
ATOM 985 O O . ILE A 1 129 ? -8.159 -15.816 15.802 1.00 65.25 129 ILE A O 1
ATOM 989 N N . ALA A 1 130 ? -8.861 -14.187 14.428 1.00 66.81 130 ALA A N 1
ATOM 990 C CA . ALA A 1 130 ? -10.100 -13.928 15.165 1.00 66.81 130 ALA A CA 1
ATOM 991 C C . ALA A 1 130 ? -10.999 -15.172 15.289 1.00 66.81 130 ALA A C 1
ATOM 993 O O . ALA A 1 130 ? -11.790 -15.263 16.227 1.00 66.81 130 ALA A O 1
ATOM 994 N N . ARG A 1 131 ? -10.874 -16.132 14.363 1.00 67.88 131 ARG A N 1
ATOM 995 C CA . ARG A 1 131 ? -11.639 -17.382 14.361 1.00 67.88 131 ARG A CA 1
ATOM 996 C C . ARG A 1 131 ? -10.953 -18.528 15.110 1.00 67.88 131 ARG A C 1
ATOM 998 O O . ARG A 1 131 ? -11.659 -19.409 15.588 1.00 67.88 131 ARG A O 1
ATOM 1005 N N . TYR A 1 132 ? -9.620 -18.530 15.204 1.00 63.84 132 TYR A N 1
ATOM 1006 C CA . TYR A 1 132 ? -8.859 -19.703 15.655 1.00 63.84 132 TYR A CA 1
ATOM 1007 C C . TYR A 1 132 ? -7.885 -19.475 16.825 1.00 63.84 132 TYR A C 1
ATOM 10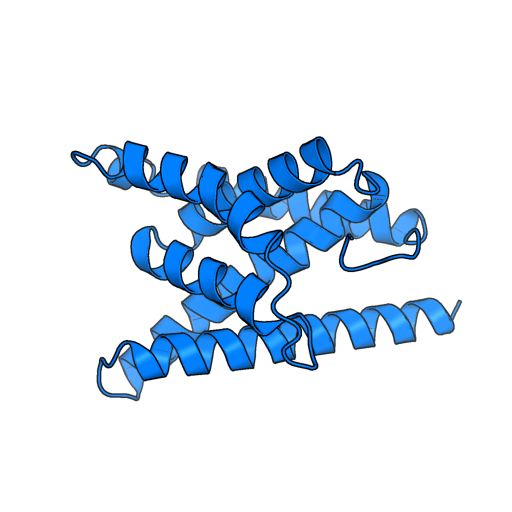09 O O . TYR A 1 132 ? -7.567 -20.458 17.489 1.00 63.84 132 TYR A O 1
ATOM 1017 N N . LEU A 1 133 ? -7.407 -18.254 17.120 1.00 55.84 133 LEU A N 1
ATOM 1018 C CA . LEU A 1 133 ? -6.318 -18.037 18.095 1.00 55.84 133 LEU A CA 1
ATOM 1019 C C . LEU A 1 133 ? -6.578 -16.913 19.130 1.00 55.84 133 LEU A C 1
ATOM 1021 O O . LEU A 1 133 ? -7.286 -15.945 18.842 1.00 55.84 133 LEU A O 1
ATOM 1025 N N . PRO A 1 134 ? -5.956 -16.985 20.329 1.00 56.84 134 PRO A N 1
ATOM 1026 C CA . PRO A 1 134 ? -6.019 -15.934 21.345 1.00 56.84 134 PRO A CA 1
ATOM 1027 C C . PRO A 1 134 ? -5.400 -14.616 20.848 1.00 56.84 134 PRO A C 1
ATOM 1029 O O . PRO A 1 134 ? -4.408 -14.605 20.119 1.00 56.84 134 PRO A O 1
ATOM 1032 N N . ARG A 1 135 ? -5.979 -13.484 21.264 1.00 57.16 135 ARG A N 1
ATOM 1033 C CA . ARG A 1 135 ? -5.720 -12.129 20.735 1.00 57.16 135 ARG A CA 1
ATOM 1034 C C . ARG A 1 135 ? -4.376 -11.526 21.197 1.00 57.16 135 ARG A C 1
ATOM 1036 O O . ARG A 1 135 ? -4.368 -10.509 21.883 1.00 57.16 135 ARG A O 1
ATOM 1043 N N . HIS A 1 136 ? -3.238 -12.113 20.817 1.00 64.31 136 HIS A N 1
ATOM 1044 C CA . HIS A 1 136 ? -1.904 -11.566 21.119 1.00 64.31 136 HIS A CA 1
ATOM 1045 C C . HIS A 1 136 ? -1.260 -10.874 19.910 1.00 64.31 136 HIS A C 1
ATOM 1047 O O . HIS A 1 136 ? -1.099 -11.481 18.855 1.00 64.31 136 HIS A O 1
ATOM 1053 N N . LEU A 1 137 ? -0.815 -9.623 20.091 1.00 62.66 137 LEU A N 1
ATOM 1054 C CA . LEU A 1 137 ? -0.217 -8.771 19.048 1.00 62.66 137 LEU A CA 1
ATOM 1055 C C . LEU A 1 137 ? 0.967 -9.440 18.319 1.00 62.66 137 LEU A C 1
ATOM 1057 O O . LEU A 1 137 ? 1.095 -9.314 17.105 1.00 62.66 137 LEU A O 1
ATOM 1061 N N . ALA A 1 138 ? 1.785 -10.214 19.040 1.00 59.62 138 ALA A N 1
ATOM 1062 C CA . ALA A 1 138 ? 2.917 -10.946 18.469 1.00 59.62 138 ALA A CA 1
ATOM 1063 C C . ALA A 1 138 ? 2.490 -11.986 17.419 1.00 59.62 138 ALA A C 1
ATOM 1065 O O . ALA A 1 138 ? 3.135 -12.108 16.385 1.00 59.62 138 ALA A O 1
ATOM 1066 N N . VAL A 1 139 ? 1.374 -12.689 17.638 1.00 62.66 139 VAL A N 1
ATOM 1067 C CA . VAL A 1 139 ? 0.838 -13.671 16.680 1.00 62.66 139 VAL A CA 1
ATOM 1068 C C . VAL A 1 139 ? 0.368 -12.970 15.404 1.00 62.66 139 VAL A C 1
ATOM 1070 O O . VAL A 1 139 ? 0.592 -13.476 14.307 1.00 62.66 139 VAL A O 1
ATOM 1073 N N . TYR A 1 140 ? -0.228 -11.781 15.536 1.00 64.25 140 TYR A N 1
ATOM 1074 C CA . TYR A 1 140 ? -0.641 -10.975 14.388 1.00 64.25 140 TYR A CA 1
ATOM 1075 C C . TYR A 1 140 ? 0.559 -10.462 13.595 1.00 64.25 140 TYR A C 1
ATOM 1077 O O . TYR A 1 140 ? 0.581 -10.626 12.382 1.00 64.25 140 TYR A O 1
ATOM 1085 N N . LEU A 1 141 ? 1.572 -9.892 14.252 1.00 64.75 141 LEU A N 1
ATOM 1086 C CA . LEU A 1 141 ? 2.778 -9.408 13.573 1.00 64.75 141 LEU A CA 1
ATOM 1087 C C . LEU A 1 141 ? 3.551 -10.539 12.884 1.00 64.75 141 LEU A C 1
ATOM 1089 O O . LEU A 1 141 ? 3.942 -10.394 11.729 1.00 64.75 141 LEU A O 1
ATOM 1093 N N . LEU A 1 142 ? 3.732 -11.673 13.564 1.00 65.31 142 LEU A N 1
ATOM 1094 C CA . LEU A 1 142 ? 4.526 -12.793 13.057 1.00 65.31 142 LEU A CA 1
ATOM 1095 C C . LEU A 1 142 ? 3.788 -13.545 11.944 1.00 65.31 142 LEU A C 1
ATOM 1097 O O . LEU A 1 142 ? 4.381 -13.868 10.920 1.00 65.31 142 LEU A O 1
ATOM 1101 N N . GLY A 1 143 ? 2.477 -13.742 12.095 1.00 65.25 143 GLY A N 1
ATOM 1102 C CA . GLY A 1 143 ? 1.639 -14.330 11.058 1.00 65.25 143 GLY A CA 1
ATOM 1103 C C . GLY A 1 143 ? 1.550 -13.456 9.809 1.00 65.25 143 GLY A C 1
ATOM 1104 O O . GLY A 1 143 ? 1.758 -13.928 8.698 1.00 65.25 143 GLY A O 1
ATOM 1105 N N . ASN A 1 144 ? 1.289 -12.166 9.978 1.00 63.97 144 ASN A N 1
ATOM 1106 C CA . ASN A 1 144 ? 1.122 -11.241 8.864 1.00 63.97 144 ASN A CA 1
ATOM 1107 C C . ASN A 1 144 ? 2.449 -10.967 8.133 1.00 63.97 144 ASN A C 1
ATOM 1109 O O . ASN A 1 144 ? 2.493 -10.992 6.907 1.00 63.97 144 ASN A O 1
ATOM 1113 N N . GLY A 1 145 ? 3.552 -10.829 8.876 1.00 62.28 145 GLY A N 1
ATOM 1114 C CA . GLY A 1 145 ? 4.893 -10.730 8.302 1.00 62.28 145 GLY A CA 1
ATOM 1115 C C . GLY A 1 145 ? 5.297 -11.984 7.519 1.00 62.28 145 GLY A C 1
ATOM 1116 O O . GLY A 1 145 ? 5.764 -11.865 6.388 1.00 62.28 145 GLY A O 1
ATOM 1117 N N . LEU A 1 146 ? 5.068 -13.186 8.064 1.00 66.88 146 LEU A N 1
ATOM 1118 C CA . LEU A 1 146 ? 5.411 -14.448 7.395 1.00 66.88 146 LEU A CA 1
ATOM 1119 C C . LEU A 1 146 ? 4.577 -14.666 6.123 1.00 66.88 146 LEU A C 1
ATOM 1121 O O . LEU A 1 146 ? 5.137 -14.932 5.061 1.00 66.88 146 LEU A O 1
ATOM 1125 N N . PHE A 1 147 ? 3.253 -14.510 6.207 1.00 66.94 147 PHE A N 1
ATOM 1126 C CA . PHE A 1 147 ? 2.366 -14.702 5.057 1.00 66.94 147 PHE A CA 1
ATOM 1127 C C . PHE A 1 147 ? 2.530 -13.608 4.002 1.00 66.94 147 PHE A C 1
ATOM 1129 O O . PHE A 1 147 ? 2.560 -13.928 2.816 1.00 66.94 147 PHE A O 1
ATOM 1136 N N . GLY A 1 148 ? 2.696 -12.345 4.407 1.00 64.50 148 GLY A N 1
ATOM 1137 C CA . GLY A 1 148 ? 3.001 -11.249 3.487 1.00 64.50 148 GLY A CA 1
ATOM 1138 C C . GLY A 1 148 ? 4.310 -11.496 2.736 1.00 64.50 148 GLY A C 1
ATOM 1139 O O . GLY A 1 148 ? 4.349 -11.376 1.514 1.00 64.50 148 GLY A O 1
ATOM 1140 N N . THR A 1 149 ? 5.350 -11.955 3.443 1.00 63.03 149 THR A N 1
ATOM 1141 C CA . THR A 1 149 ? 6.628 -12.351 2.828 1.00 63.03 149 THR A CA 1
ATOM 1142 C C . THR A 1 149 ? 6.439 -13.500 1.839 1.00 63.03 149 THR A C 1
ATOM 1144 O O . THR A 1 149 ? 6.892 -13.408 0.702 1.00 63.03 149 THR A O 1
ATOM 1147 N N . MET A 1 150 ? 5.746 -14.573 2.235 1.00 66.75 150 MET A N 1
ATOM 1148 C CA . MET A 1 150 ? 5.498 -15.730 1.368 1.00 66.75 150 MET A CA 1
ATOM 1149 C C . MET A 1 150 ? 4.691 -15.362 0.120 1.00 66.75 150 MET A C 1
ATOM 1151 O O . MET A 1 150 ? 5.014 -15.830 -0.969 1.00 66.75 150 MET A O 1
ATOM 1155 N N . ALA A 1 151 ? 3.675 -14.509 0.257 1.00 67.06 151 ALA A N 1
ATOM 1156 C CA . ALA A 1 151 ? 2.857 -14.055 -0.861 1.00 67.06 151 ALA A CA 1
ATOM 1157 C C . ALA A 1 151 ? 3.669 -13.205 -1.843 1.00 67.06 151 ALA A C 1
ATOM 1159 O O . ALA A 1 151 ? 3.628 -13.454 -3.046 1.00 67.06 151 ALA A O 1
ATOM 1160 N N . VAL A 1 152 ? 4.455 -12.247 -1.340 1.00 65.50 152 VAL A N 1
ATOM 1161 C CA . VAL A 1 152 ? 5.311 -11.395 -2.176 1.00 65.50 152 VAL A CA 1
ATOM 1162 C C . VAL A 1 152 ? 6.391 -12.221 -2.873 1.00 65.50 152 VAL A C 1
ATOM 1164 O O . VAL A 1 152 ? 6.574 -12.075 -4.081 1.00 65.50 152 VAL A O 1
ATOM 1167 N N . LEU A 1 153 ? 7.060 -13.134 -2.161 1.00 65.94 153 LEU A N 1
ATOM 1168 C CA . LEU A 1 153 ? 8.073 -14.021 -2.741 1.00 65.94 153 LEU A CA 1
ATOM 1169 C C . LEU A 1 153 ? 7.471 -14.976 -3.777 1.00 65.94 153 LEU A C 1
ATOM 1171 O O . LEU A 1 153 ? 8.049 -15.153 -4.845 1.00 65.94 153 LEU A O 1
ATOM 1175 N N . GLY A 1 154 ? 6.299 -15.548 -3.498 1.00 69.88 154 GLY A N 1
ATOM 1176 C CA . GLY A 1 154 ? 5.582 -16.409 -4.436 1.00 69.88 154 GLY A CA 1
ATOM 1177 C C . GLY A 1 154 ? 5.160 -15.663 -5.700 1.00 69.88 154 GLY A C 1
ATOM 1178 O O . GLY A 1 154 ? 5.381 -16.155 -6.804 1.00 69.88 154 GLY A O 1
ATOM 1179 N N . PHE A 1 155 ? 4.623 -14.449 -5.559 1.00 66.69 155 PHE A N 1
ATOM 1180 C CA . PHE A 1 155 ? 4.215 -13.628 -6.700 1.00 66.69 155 PHE A CA 1
ATOM 1181 C C . PHE A 1 155 ? 5.420 -13.165 -7.523 1.00 66.69 155 PHE A C 1
ATOM 1183 O O . PHE A 1 155 ? 5.398 -13.231 -8.748 1.00 66.69 155 PHE A O 1
ATOM 1190 N N . THR A 1 156 ? 6.503 -12.768 -6.853 1.00 63.69 156 THR A N 1
ATOM 1191 C CA . THR A 1 156 ? 7.769 -12.390 -7.496 1.00 63.69 156 THR A CA 1
ATOM 1192 C C . THR A 1 156 ? 8.396 -13.571 -8.235 1.00 63.69 156 THR A C 1
ATOM 1194 O O . THR A 1 156 ? 8.841 -13.418 -9.368 1.00 63.69 156 THR A O 1
ATOM 1197 N N . GLY A 1 157 ? 8.381 -14.764 -7.633 1.00 63.16 157 GLY A N 1
ATOM 1198 C CA . GLY A 1 157 ? 8.851 -15.998 -8.262 1.00 63.16 157 GLY A CA 1
ATOM 1199 C C . GLY A 1 157 ? 7.994 -16.419 -9.458 1.00 63.16 157 GLY A C 1
ATOM 1200 O O . GLY A 1 157 ? 8.514 -16.838 -10.485 1.00 63.16 157 GLY A O 1
ATOM 1201 N N . PHE A 1 158 ? 6.674 -16.256 -9.376 1.00 63.25 158 PHE A N 1
ATOM 1202 C CA . PHE A 1 158 ? 5.790 -16.533 -10.508 1.00 63.25 158 PHE A CA 1
ATOM 1203 C C . PHE A 1 158 ? 5.995 -15.526 -11.651 1.00 63.25 158 PHE A C 1
ATOM 1205 O O . PHE A 1 158 ? 6.048 -15.901 -12.825 1.00 63.25 158 PHE A O 1
ATOM 1212 N N . ALA A 1 159 ? 6.175 -14.248 -11.310 1.00 61.69 159 ALA A N 1
ATOM 1213 C CA . ALA A 1 159 ? 6.493 -13.194 -12.266 1.00 61.69 159 ALA A CA 1
ATOM 1214 C C . ALA A 1 159 ? 7.852 -13.430 -12.952 1.00 61.69 159 ALA A C 1
ATOM 1216 O O . ALA A 1 159 ? 7.978 -13.203 -14.151 1.00 61.69 159 ALA A O 1
ATOM 1217 N N . SER A 1 160 ? 8.861 -13.940 -12.236 1.00 61.03 160 SER A N 1
ATOM 1218 C CA . SER A 1 160 ? 10.177 -14.234 -12.821 1.00 61.03 160 SER A CA 1
ATOM 1219 C C . SER A 1 160 ? 10.182 -15.477 -13.715 1.00 61.03 160 SER A C 1
ATOM 1221 O O . SER A 1 160 ? 10.880 -15.493 -14.730 1.00 61.03 160 SER A O 1
ATOM 1223 N N . VAL A 1 161 ? 9.383 -16.500 -13.389 1.00 63.66 161 VAL A N 1
ATOM 1224 C CA . VAL A 1 161 ? 9.188 -17.681 -14.248 1.00 63.66 161 VAL A CA 1
ATOM 1225 C C . VAL A 1 161 ? 8.460 -17.300 -15.533 1.00 63.66 161 VAL A C 1
ATOM 1227 O O . VAL A 1 161 ? 8.880 -17.698 -16.614 1.00 63.66 161 VAL A O 1
ATOM 1230 N N . THR A 1 162 ? 7.402 -16.493 -15.439 1.00 58.41 162 THR A N 1
ATOM 1231 C CA . THR A 1 162 ? 6.670 -16.025 -16.627 1.00 58.41 162 THR A CA 1
ATOM 1232 C C . THR A 1 162 ? 7.504 -15.086 -17.498 1.00 58.41 162 THR A C 1
ATOM 1234 O O . THR A 1 162 ? 7.399 -15.163 -18.717 1.00 58.41 162 THR A O 1
ATOM 1237 N N . ALA A 1 163 ? 8.391 -14.278 -16.911 1.00 55.66 163 ALA A N 1
ATOM 1238 C CA . ALA A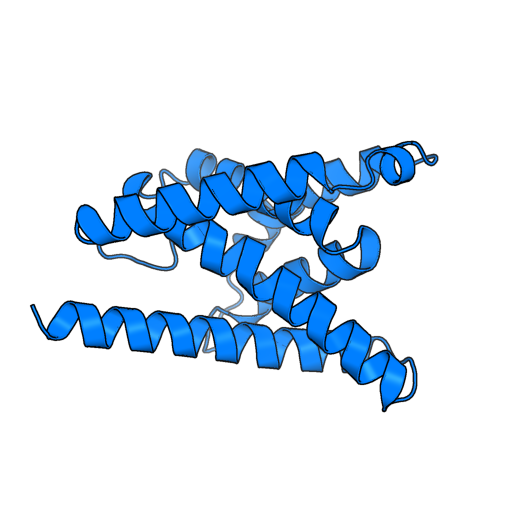 1 163 ? 9.340 -13.449 -17.656 1.00 55.66 163 ALA A CA 1
ATOM 1239 C C . ALA A 1 163 ? 10.482 -14.236 -18.335 1.00 55.66 163 ALA A C 1
ATOM 1241 O O . ALA A 1 163 ? 11.055 -13.724 -19.284 1.00 55.66 163 ALA A O 1
ATOM 1242 N N . ASN A 1 164 ? 10.819 -15.451 -17.876 1.00 48.62 164 ASN A N 1
ATOM 1243 C CA . ASN A 1 164 ? 11.820 -16.325 -18.521 1.00 48.62 164 ASN A CA 1
ATOM 1244 C C . ASN A 1 164 ? 11.239 -17.222 -19.628 1.00 48.62 164 ASN A C 1
ATOM 1246 O O . ASN A 1 164 ? 11.989 -17.914 -20.312 1.00 48.62 164 ASN A O 1
ATOM 1250 N N . LEU A 1 165 ? 9.912 -17.275 -19.765 1.00 50.16 165 LEU A N 1
ATOM 1251 C CA . LEU A 1 165 ? 9.223 -18.083 -20.777 1.00 50.16 165 LEU A CA 1
ATOM 1252 C C . LEU A 1 165 ? 8.938 -17.307 -22.081 1.00 50.16 165 LEU A C 1
ATOM 1254 O O . LEU A 1 165 ? 8.358 -17.885 -23.000 1.00 50.16 165 LEU A O 1
ATOM 1258 N N . PHE A 1 166 ? 9.357 -16.040 -22.166 1.00 44.41 166 PHE A N 1
ATOM 1259 C CA . PHE A 1 166 ? 9.310 -15.173 -23.351 1.00 44.41 166 PHE A CA 1
ATOM 1260 C C . PHE A 1 166 ? 10.702 -14.618 -23.658 1.00 44.41 166 PHE A C 1
ATOM 1262 O O . PHE A 1 166 ? 10.955 -14.342 -24.852 1.00 44.41 166 PHE A O 1
#

Radius of gyration: 15.82 Å; Cα contacts (8 Å, |Δi|>4): 171; chains: 1; bounding box: 37×33×45 Å

Sequence (166 aa):
MGIFAYELPIHAALGTGLLAVMLLVRALRQAPWQELNSAGAFSAWCFLIIVLPIVWRFDVPASSGIALHLLGMPLFVLMFGCELAITGLGLSVLAFTWLHDGPWMNLGANLLLMAVIPAWCAEFMMRAIARYLPRHLAVYLLGNGLFGTMAVLGFTGFASVTANLF

Foldseek 3Di:
DQPDPDQADLVVLVVLQVVLVVLLVVLVVPFPVVVCVPVCSVVVLVVLLVVLLVQLVPPPVPPPSLQSLLLSLLVLCVSRNLSSSLNSQLSSLVVNCVVPVNDPSCSSVSSCLRRPLLSVLLNVVVVVCVVPHDDDPVCSSVSSSVNSVVRSVVVVVVSVVVVVVD

Nearest PDB structures (foldseek):
  5x3x-assembly2_m  TM=7.854E-01  e=6.054E-03  Rhodobacter capsulatus
  3vvp-assembly1_A  TM=2.153E-01  e=9.159E+00  Pyrococcus furiosus